Protein AF-A0A7Z8QZ85-F1 (afdb_monomer_lite)

Structure (mmCIF, N/CA/C/O backbone):
data_AF-A0A7Z8QZ85-F1
#
_entry.id   AF-A0A7Z8QZ85-F1
#
loop_
_atom_site.group_PDB
_atom_site.id
_atom_site.type_symbol
_atom_site.label_atom_id
_atom_site.label_alt_id
_atom_site.label_comp_id
_atom_site.label_asym_id
_atom_site.label_entity_id
_atom_site.label_seq_id
_atom_site.pdbx_PDB_ins_code
_ato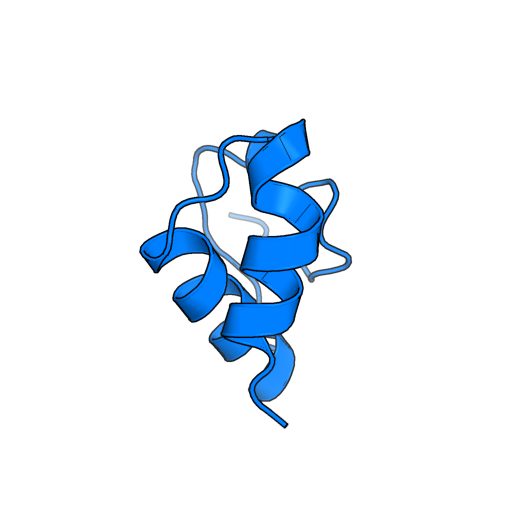m_site.Cartn_x
_atom_site.Car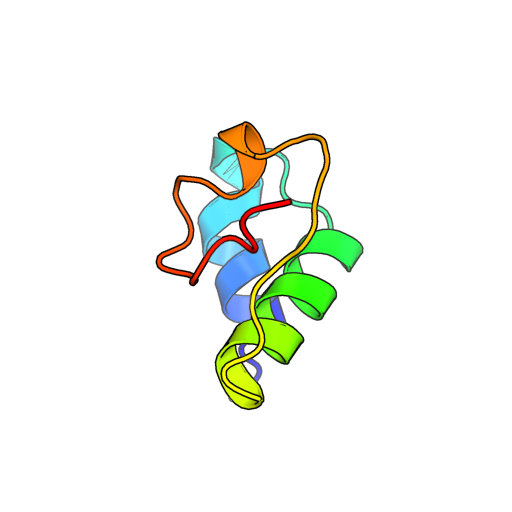tn_y
_atom_site.Cartn_z
_atom_site.occupancy
_atom_site.B_iso_or_equiv
_atom_site.auth_seq_id
_atom_site.auth_comp_id
_atom_site.auth_asym_id
_atom_site.auth_atom_id
_atom_site.pdbx_PDB_model_num
ATOM 1 N N . MET A 1 1 ? -10.549 -9.712 -13.755 1.00 51.66 1 MET A N 1
ATOM 2 C CA . MET A 1 1 ? -9.436 -8.791 -14.086 1.00 51.66 1 MET A CA 1
ATOM 3 C C . MET A 1 1 ? -8.563 -8.666 -12.844 1.00 51.66 1 MET A C 1
ATOM 5 O O . MET A 1 1 ? -9.129 -8.515 -11.772 1.00 51.66 1 MET A O 1
ATOM 9 N N . ASN A 1 2 ? -7.240 -8.830 -12.937 1.00 81.94 2 ASN A N 1
ATOM 10 C CA . ASN A 1 2 ? -6.382 -8.954 -11.749 1.00 81.94 2 ASN A CA 1
ATOM 11 C C . ASN A 1 2 ? -6.039 -7.562 -11.172 1.00 81.94 2 ASN A C 1
ATOM 13 O O . ASN A 1 2 ? -5.310 -6.802 -11.808 1.00 81.94 2 ASN A O 1
ATOM 17 N N . LEU A 1 3 ? -6.613 -7.194 -10.018 1.00 82.88 3 LEU A N 1
ATOM 18 C CA . LEU A 1 3 ? -6.435 -5.878 -9.373 1.00 82.88 3 LEU A CA 1
ATOM 19 C C . LEU A 1 3 ? -4.970 -5.602 -9.010 1.00 82.88 3 LEU A C 1
ATOM 21 O O . LEU A 1 3 ? -4.473 -4.513 -9.277 1.00 82.88 3 LEU A O 1
ATOM 25 N N . SER A 1 4 ? -4.256 -6.601 -8.491 1.00 84.88 4 SER A N 1
ATOM 26 C CA . SER A 1 4 ? -2.844 -6.473 -8.108 1.00 84.88 4 SER A CA 1
ATOM 27 C C . SER A 1 4 ? -1.957 -6.099 -9.294 1.00 84.88 4 SER A C 1
ATOM 29 O O . SER A 1 4 ? -1.145 -5.187 -9.192 1.00 84.88 4 SER A O 1
ATOM 31 N N . VAL A 1 5 ? -2.173 -6.715 -10.459 1.00 86.12 5 VAL A N 1
ATOM 32 C CA . VAL A 1 5 ? -1.437 -6.388 -11.694 1.00 86.12 5 VAL A CA 1
ATOM 33 C C . VAL A 1 5 ? -1.716 -4.956 -12.156 1.00 86.12 5 VAL A C 1
ATOM 35 O O . VAL A 1 5 ? -0.813 -4.286 -12.652 1.00 86.12 5 VAL A O 1
ATOM 38 N N . GLN A 1 6 ? -2.946 -4.464 -11.988 1.00 86.81 6 GLN A N 1
ATOM 39 C CA . GLN A 1 6 ? -3.288 -3.081 -12.329 1.00 86.81 6 GLN A CA 1
ATOM 40 C C . GLN A 1 6 ? -2.611 -2.083 -11.390 1.00 86.81 6 GLN A C 1
ATOM 42 O O . GLN A 1 6 ? -2.079 -1.086 -11.868 1.00 86.81 6 GLN A O 1
ATOM 47 N N . LEU A 1 7 ? -2.586 -2.359 -10.082 1.00 83.88 7 LEU A N 1
ATOM 48 C CA . LEU A 1 7 ? -1.872 -1.525 -9.116 1.00 83.88 7 LEU A CA 1
ATOM 49 C C . LEU A 1 7 ? -0.375 -1.482 -9.418 1.00 83.88 7 LEU A C 1
ATOM 51 O O . LEU A 1 7 ? 0.185 -0.396 -9.532 1.00 83.88 7 LEU A O 1
ATOM 55 N N . ILE A 1 8 ? 0.249 -2.644 -9.620 1.00 85.88 8 ILE A N 1
ATOM 56 C CA . ILE A 1 8 ? 1.678 -2.725 -9.933 1.00 85.88 8 ILE A CA 1
ATOM 57 C C . ILE A 1 8 ? 1.955 -1.940 -11.215 1.00 85.88 8 ILE A C 1
ATOM 59 O O . ILE A 1 8 ? 2.765 -1.028 -11.202 1.00 85.88 8 ILE A O 1
ATOM 63 N N . ASN A 1 9 ? 1.222 -2.176 -12.305 1.00 84.31 9 ASN A N 1
ATOM 64 C CA . ASN A 1 9 ? 1.444 -1.420 -13.544 1.00 84.31 9 ASN A CA 1
ATOM 65 C C . ASN A 1 9 ? 1.229 0.093 -13.388 1.00 84.31 9 ASN A C 1
ATOM 67 O O . ASN A 1 9 ? 1.907 0.876 -14.050 1.00 84.31 9 ASN A O 1
ATOM 71 N N . LYS A 1 10 ? 0.304 0.515 -12.520 1.00 83.19 10 LYS A N 1
ATOM 72 C CA . LYS A 1 10 ? -0.006 1.931 -12.298 1.00 83.19 10 LYS A CA 1
ATOM 73 C C . LYS A 1 10 ? 1.022 2.638 -11.412 1.00 83.19 10 LYS A C 1
ATOM 75 O O . LYS A 1 10 ? 1.285 3.814 -11.638 1.00 83.19 10 LYS A O 1
ATOM 80 N N . TYR A 1 11 ? 1.592 1.949 -10.424 1.00 80.38 11 TYR A N 1
ATOM 81 C CA . TYR A 1 11 ? 2.423 2.568 -9.384 1.00 80.38 11 TYR A CA 1
ATOM 82 C C . TYR A 1 11 ? 3.892 2.115 -9.380 1.00 80.38 11 TYR A C 1
ATOM 84 O O . TYR A 1 11 ? 4.710 2.775 -8.742 1.00 80.38 11 TYR A O 1
ATOM 92 N N . ASN A 1 12 ? 4.263 1.076 -10.135 1.00 79.25 12 ASN A N 1
ATOM 93 C CA . ASN A 1 12 ? 5.650 0.602 -10.269 1.00 79.25 12 ASN A CA 1
ATOM 94 C C . ASN A 1 12 ? 6.585 1.703 -10.800 1.00 79.25 12 ASN A C 1
ATOM 96 O O . ASN A 1 12 ? 7.690 1.865 -10.309 1.00 79.25 12 ASN A O 1
ATOM 100 N N . LEU A 1 13 ? 6.120 2.527 -11.746 1.00 71.00 13 LEU A N 1
ATOM 101 C CA . LEU A 1 13 ? 6.920 3.622 -12.319 1.00 71.00 13 LEU A CA 1
ATOM 102 C C . LEU A 1 13 ? 7.031 4.869 -11.426 1.00 71.00 13 LEU A C 1
ATOM 104 O O . LEU A 1 13 ? 7.872 5.721 -11.692 1.00 71.00 13 LEU A O 1
ATOM 108 N N . SER A 1 14 ? 6.161 5.031 -10.425 1.00 73.56 14 SER A N 1
ATOM 109 C CA . SER A 1 14 ? 6.094 6.266 -9.625 1.00 73.56 14 SER A CA 1
ATOM 110 C C . SER A 1 14 ? 6.548 6.101 -8.180 1.00 73.56 14 SER A C 1
ATOM 112 O O . SER A 1 14 ? 6.992 7.082 -7.596 1.00 73.56 14 SER A O 1
ATOM 114 N N . HIS A 1 15 ? 6.395 4.912 -7.596 1.00 70.94 15 HIS A N 1
ATOM 115 C CA . HIS A 1 15 ? 6.664 4.666 -6.175 1.00 70.94 15 HIS A CA 1
ATOM 116 C C . HIS A 1 15 ? 7.388 3.333 -5.934 1.00 70.94 15 HIS A C 1
ATOM 11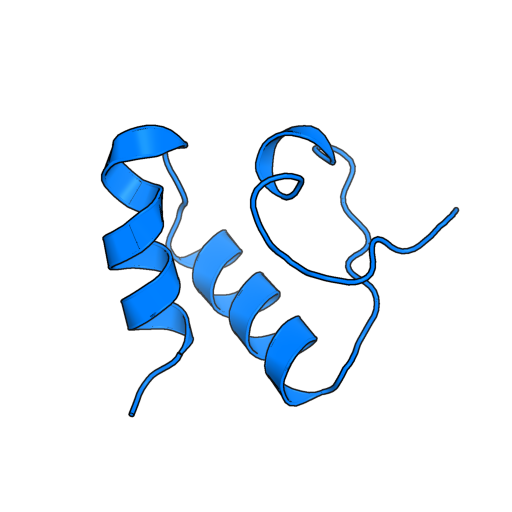8 O O . HIS A 1 15 ? 7.296 2.795 -4.837 1.00 70.94 15 HIS A O 1
ATOM 124 N N . ASP A 1 16 ? 8.050 2.773 -6.959 1.00 74.25 16 ASP A N 1
ATOM 125 C CA . ASP A 1 16 ? 8.749 1.479 -6.872 1.00 74.25 16 ASP A CA 1
ATOM 126 C C . ASP A 1 16 ? 7.875 0.382 -6.231 1.0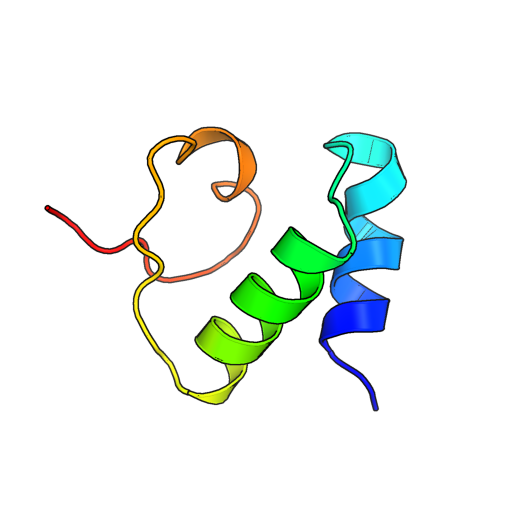0 74.25 16 ASP A C 1
ATOM 128 O O . ASP A 1 16 ? 8.333 -0.444 -5.440 1.00 74.25 16 ASP A O 1
ATOM 132 N N . MET A 1 17 ? 6.572 0.397 -6.549 1.00 78.12 17 MET A N 1
ATOM 133 C CA . MET A 1 17 ? 5.614 -0.528 -5.953 1.00 78.12 17 MET A CA 1
ATOM 134 C C . MET A 1 17 ? 5.996 -1.963 -6.306 1.00 78.12 17 MET A C 1
ATOM 136 O O . MET A 1 17 ? 5.926 -2.375 -7.468 1.00 78.12 17 MET A O 1
ATOM 140 N N . THR A 1 18 ? 6.346 -2.742 -5.286 1.00 83.88 18 THR A N 1
ATOM 141 C CA . THR A 1 18 ? 6.751 -4.126 -5.489 1.00 83.88 18 THR A CA 1
ATOM 142 C C . THR A 1 18 ? 5.541 -5.025 -5.737 1.00 83.88 18 THR A C 1
ATOM 144 O O . THR A 1 18 ? 4.388 -4.684 -5.453 1.00 83.88 18 THR A O 1
ATOM 147 N N . ILE A 1 19 ? 5.800 -6.233 -6.245 1.00 85.19 19 ILE A N 1
ATOM 148 C CA . ILE A 1 19 ? 4.757 -7.249 -6.435 1.00 85.19 19 ILE A CA 1
ATOM 149 C C . ILE A 1 19 ? 4.022 -7.541 -5.116 1.00 85.19 19 ILE A C 1
ATOM 151 O O . ILE A 1 19 ? 2.802 -7.707 -5.120 1.00 85.19 19 ILE A O 1
ATOM 155 N N . TYR A 1 20 ? 4.743 -7.568 -3.992 1.00 85.56 20 TYR A N 1
ATOM 156 C CA . TYR A 1 20 ? 4.161 -7.817 -2.674 1.00 85.56 20 TYR A CA 1
ATOM 157 C C . TYR A 1 20 ? 3.206 -6.699 -2.255 1.00 85.56 20 TYR A C 1
ATOM 159 O O . TYR A 1 20 ? 2.082 -6.991 -1.845 1.00 85.56 20 TYR A O 1
ATOM 167 N N . ASP A 1 21 ? 3.601 -5.439 -2.444 1.00 82.62 21 ASP A N 1
ATOM 168 C CA . ASP A 1 21 ? 2.758 -4.281 -2.130 1.00 82.62 21 ASP A CA 1
ATOM 169 C C . ASP A 1 21 ? 1.467 -4.304 -2.946 1.00 82.62 21 ASP A C 1
ATOM 171 O O . ASP A 1 21 ? 0.382 -4.115 -2.400 1.00 82.62 21 ASP A O 1
ATOM 175 N N . GLY A 1 22 ? 1.564 -4.630 -4.238 1.00 86.50 22 GLY A N 1
ATOM 176 C CA . GLY A 1 22 ? 0.407 -4.758 -5.120 1.00 86.50 22 GLY A CA 1
ATOM 177 C C . GLY A 1 22 ? -0.568 -5.863 -4.704 1.00 86.50 22 GLY A C 1
ATOM 178 O O . GLY A 1 22 ? -1.782 -5.684 -4.819 1.00 86.50 22 GLY A O 1
ATOM 179 N N . ILE A 1 23 ? -0.069 -6.997 -4.201 1.00 88.12 23 ILE A N 1
ATOM 180 C CA . ILE A 1 23 ? -0.911 -8.094 -3.694 1.00 88.12 23 ILE A CA 1
ATOM 181 C C . ILE A 1 23 ? -1.590 -7.695 -2.380 1.00 88.12 23 ILE A C 1
ATOM 183 O O . ILE A 1 23 ? -2.798 -7.900 -2.237 1.00 88.12 23 ILE A O 1
ATOM 187 N N . ILE A 1 24 ? -0.847 -7.111 -1.437 1.00 86.81 24 ILE A N 1
ATOM 188 C CA . ILE A 1 24 ? -1.378 -6.679 -0.136 1.00 86.81 24 ILE A CA 1
ATOM 189 C C . ILE A 1 24 ? -2.451 -5.608 -0.339 1.00 86.81 24 ILE A C 1
ATOM 191 O O . ILE A 1 24 ? -3.561 -5.727 0.179 1.00 86.81 24 ILE A O 1
ATOM 195 N N . ALA A 1 25 ? -2.146 -4.603 -1.155 1.00 85.81 25 ALA A N 1
ATOM 196 C CA . ALA A 1 25 ? -3.054 -3.527 -1.502 1.00 85.81 25 ALA A CA 1
ATOM 197 C C . ALA A 1 25 ? -4.327 -4.036 -2.191 1.00 85.81 25 ALA A C 1
ATOM 199 O O . ALA A 1 25 ? -5.430 -3.682 -1.780 1.00 85.81 25 ALA A O 1
ATOM 200 N N . ALA A 1 26 ? -4.196 -4.912 -3.193 1.00 88.44 26 ALA A N 1
ATOM 201 C CA . ALA A 1 26 ? -5.350 -5.502 -3.867 1.00 88.44 26 ALA A CA 1
ATOM 202 C C . ALA A 1 26 ? -6.210 -6.339 -2.913 1.00 88.44 26 ALA A C 1
ATOM 204 O O . ALA A 1 26 ? -7.433 -6.287 -2.991 1.00 88.44 26 ALA A O 1
ATOM 205 N N . THR A 1 27 ? -5.586 -7.077 -1.993 1.00 88.94 27 THR A N 1
ATOM 206 C CA . THR A 1 27 ? -6.307 -7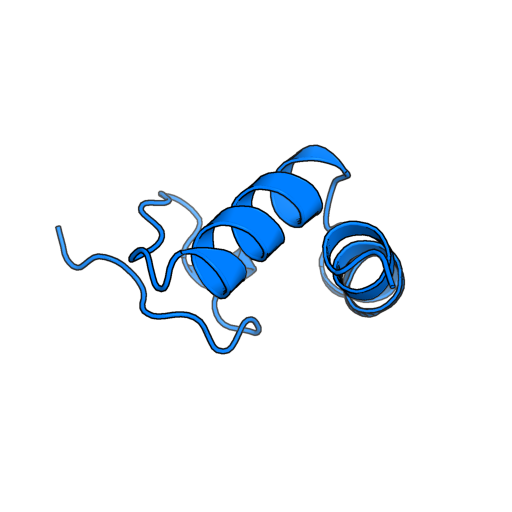.847 -0.972 1.00 88.94 27 THR A CA 1
ATOM 207 C C . THR A 1 27 ? -7.081 -6.910 -0.050 1.00 88.94 27 THR A C 1
ATOM 209 O O . THR A 1 27 ? -8.276 -7.101 0.150 1.00 88.94 27 THR A O 1
ATOM 212 N N . CYS A 1 28 ? -6.445 -5.850 0.447 1.00 87.94 28 CYS A N 1
ATOM 213 C CA . CYS A 1 28 ? -7.121 -4.884 1.305 1.00 87.94 28 CYS A CA 1
ATOM 214 C C . CYS A 1 28 ? -8.278 -4.175 0.584 1.00 87.94 28 CYS A C 1
ATOM 216 O O . CYS A 1 28 ? -9.330 -3.998 1.183 1.00 87.94 28 CYS A O 1
ATOM 218 N N . MET A 1 29 ? -8.131 -3.854 -0.708 1.00 84.69 29 MET A N 1
ATOM 219 C CA . MET A 1 29 ? -9.216 -3.288 -1.525 1.00 84.69 29 MET A CA 1
ATOM 220 C C . MET A 1 29 ? -10.384 -4.258 -1.719 1.00 84.69 29 MET A C 1
ATOM 222 O O . MET A 1 29 ? -11.536 -3.843 -1.698 1.00 84.69 29 MET A O 1
ATOM 226 N N . VAL A 1 30 ? -10.104 -5.546 -1.939 1.00 87.81 30 VAL A N 1
ATOM 227 C CA . VAL A 1 30 ? -11.146 -6.559 -2.181 1.00 87.81 30 VAL A CA 1
ATOM 228 C C . VAL A 1 30 ? -11.944 -6.862 -0.915 1.00 87.81 30 VAL A C 1
ATOM 230 O O . VAL A 1 30 ? -13.151 -7.069 -0.993 1.00 87.81 30 VAL A O 1
ATOM 233 N N . TYR A 1 31 ? -11.276 -6.900 0.237 1.00 87.69 31 TYR A N 1
ATOM 234 C CA . TYR A 1 31 ? -11.894 -7.241 1.518 1.00 87.69 31 TYR A CA 1
ATOM 235 C C . TYR A 1 31 ? -12.287 -6.017 2.360 1.00 87.69 31 TYR A C 1
ATOM 237 O O . TYR A 1 31 ? -12.709 -6.195 3.499 1.00 87.69 31 TYR A O 1
ATOM 245 N N . ASP A 1 32 ? -12.143 -4.801 1.820 1.00 83.81 32 ASP A N 1
ATOM 246 C CA . ASP A 1 32 ? -12.355 -3.526 2.526 1.00 83.81 32 ASP A CA 1
ATOM 247 C C . ASP A 1 32 ? -11.613 -3.467 3.878 1.00 83.81 32 ASP A C 1
ATOM 249 O O . ASP A 1 32 ? -12.106 -2.983 4.896 1.00 83.81 32 ASP A O 1
ATOM 253 N N . LEU A 1 33 ? -10.404 -4.037 3.903 1.00 85.00 33 LEU A N 1
ATOM 254 C CA . LEU A 1 33 ? -9.588 -4.118 5.107 1.00 85.00 33 LEU A CA 1
ATOM 255 C C . LEU A 1 33 ? -8.718 -2.871 5.235 1.00 85.00 33 LEU A C 1
ATOM 257 O O . LEU A 1 33 ? -8.136 -2.412 4.246 1.00 85.00 33 LEU A O 1
ATOM 261 N N . PRO A 1 34 ? -8.549 -2.353 6.459 1.00 83.31 34 PRO A N 1
ATOM 262 C CA . PRO A 1 34 ? -7.650 -1.249 6.673 1.00 83.31 34 PRO A CA 1
ATOM 263 C C . PRO A 1 34 ? -6.195 -1.730 6.584 1.00 83.31 34 PRO A C 1
ATOM 265 O O . PRO A 1 34 ? -5.803 -2.703 7.232 1.00 83.31 34 PRO A O 1
ATOM 268 N N . LEU A 1 35 ? -5.373 -1.048 5.786 1.00 83.25 35 LEU A N 1
ATOM 269 C CA . LEU A 1 35 ? -3.967 -1.411 5.625 1.00 83.25 35 LEU A CA 1
ATOM 270 C C . LEU A 1 35 ? -3.148 -0.899 6.805 1.00 83.25 35 LEU A C 1
ATOM 272 O O . LEU A 1 35 ? -3.054 0.310 7.033 1.00 83.25 35 LEU A O 1
ATOM 276 N N . LEU A 1 36 ? -2.514 -1.827 7.515 1.00 81.38 36 LEU A N 1
ATOM 277 C CA . LEU A 1 36 ? -1.533 -1.528 8.546 1.00 81.38 36 LEU A CA 1
ATOM 278 C C . LEU A 1 36 ? -0.129 -1.615 7.942 1.00 81.38 36 LEU A C 1
ATOM 280 O O . LEU A 1 36 ? 0.337 -2.689 7.572 1.00 81.38 36 LEU A O 1
ATOM 284 N N . THR A 1 37 ? 0.544 -0.474 7.827 1.00 79.12 37 THR A N 1
ATOM 285 C CA . THR A 1 37 ? 1.912 -0.389 7.307 1.00 79.12 37 THR A CA 1
ATOM 286 C C . THR A 1 37 ? 2.681 0.720 8.014 1.00 79.12 37 THR A C 1
ATOM 288 O O . THR A 1 37 ? 2.122 1.772 8.336 1.00 79.12 37 THR A O 1
ATOM 291 N N . HIS A 1 38 ? 3.979 0.503 8.225 1.00 78.06 38 HIS A N 1
ATOM 292 C CA . HIS A 1 38 ? 4.878 1.543 8.722 1.00 78.06 38 HIS A CA 1
ATOM 293 C C . HIS A 1 38 ? 5.133 2.623 7.661 1.00 78.06 38 HIS A C 1
ATOM 295 O O . HIS A 1 38 ? 5.187 3.810 7.989 1.00 78.06 38 HIS A O 1
ATOM 301 N N . ASN A 1 39 ? 5.205 2.247 6.380 1.00 76.12 39 ASN A N 1
ATOM 302 C CA . ASN A 1 39 ? 5.444 3.176 5.275 1.00 76.12 39 ASN A CA 1
ATOM 303 C C . ASN A 1 39 ? 4.134 3.756 4.732 1.00 76.12 39 ASN A C 1
ATOM 305 O O . ASN A 1 39 ? 3.795 3.636 3.560 1.00 76.12 39 ASN A O 1
ATOM 309 N N . LYS A 1 40 ? 3.392 4.465 5.592 1.00 76.31 40 LYS A N 1
ATOM 310 C CA . LYS A 1 40 ? 2.125 5.125 5.215 1.00 76.31 40 LYS A CA 1
ATOM 311 C C . LYS A 1 40 ? 2.281 6.085 4.025 1.00 76.31 40 LYS A C 1
ATOM 313 O O . LYS A 1 40 ? 1.307 6.340 3.329 1.00 76.31 40 LYS A O 1
ATOM 318 N N . LYS A 1 41 ? 3.488 6.615 3.772 1.00 74.06 41 LYS A N 1
ATOM 319 C CA . LYS A 1 41 ? 3.781 7.473 2.609 1.00 74.06 41 LYS A CA 1
ATOM 320 C C . LYS A 1 41 ? 3.649 6.725 1.280 1.00 74.06 41 LYS A C 1
ATOM 322 O O . LYS A 1 41 ? 3.032 7.271 0.372 1.00 74.06 41 LYS A O 1
ATOM 327 N N . ASP A 1 42 ? 4.128 5.485 1.212 1.00 71.62 42 ASP A N 1
ATOM 328 C CA . ASP A 1 42 ? 4.096 4.648 0.003 1.00 71.62 42 ASP A CA 1
ATOM 329 C C . ASP A 1 42 ? 2.736 3.999 -0.253 1.00 71.62 42 ASP A C 1
ATOM 331 O O . ASP A 1 42 ? 2.552 3.300 -1.234 1.00 71.62 42 ASP A O 1
ATOM 335 N N . PHE A 1 43 ? 1.758 4.216 0.618 1.00 74.38 43 PHE A N 1
ATOM 336 C CA . PHE A 1 43 ? 0.383 3.771 0.388 1.00 74.38 43 PHE A CA 1
ATOM 337 C C . PHE A 1 43 ? -0.605 4.935 0.398 1.00 74.38 43 PHE A C 1
ATOM 339 O O . PHE A 1 43 ? -1.792 4.736 0.182 1.00 74.38 43 PHE A O 1
ATOM 346 N N . LYS A 1 44 ? -0.125 6.172 0.582 1.00 72.19 44 LYS A N 1
ATOM 347 C CA . LYS A 1 44 ? -0.965 7.378 0.619 1.00 72.19 44 LYS A CA 1
ATOM 348 C C . LYS A 1 44 ? -1.595 7.708 -0.736 1.00 72.19 44 LYS A C 1
ATOM 350 O O . LYS A 1 44 ? -2.630 8.360 -0.790 1.00 72.19 44 LYS A O 1
ATOM 355 N N . PHE A 1 45 ? -0.952 7.303 -1.827 1.00 74.19 45 PHE A N 1
ATOM 356 C CA . PHE A 1 45 ? -1.490 7.443 -3.183 1.00 74.19 45 PHE A CA 1
ATOM 357 C C . PHE A 1 45 ? -2.510 6.351 -3.532 1.00 74.19 45 PHE A C 1
ATOM 359 O O . PHE A 1 45 ? -3.127 6.395 -4.601 1.00 74.19 45 PHE A O 1
ATOM 366 N N . LEU A 1 46 ? -2.644 5.354 -2.658 1.00 75.56 46 LEU A N 1
ATOM 367 C CA . LEU A 1 46 ? -3.667 4.344 -2.748 1.00 75.56 46 LEU A CA 1
ATOM 368 C C . LEU A 1 46 ? -4.895 4.838 -1.986 1.00 75.56 46 LEU A C 1
ATOM 370 O O . LEU A 1 46 ? -4.788 5.240 -0.830 1.00 75.56 46 LEU A O 1
ATOM 374 N N . ASP A 1 47 ? -6.052 4.815 -2.641 1.00 68.81 47 ASP A N 1
ATOM 375 C CA . ASP A 1 47 ? -7.322 5.220 -2.034 1.00 68.81 47 ASP A CA 1
ATOM 376 C C . ASP A 1 47 ? -7.846 4.088 -1.142 1.00 68.81 47 ASP A C 1
ATOM 378 O O . ASP A 1 47 ? -8.776 3.359 -1.479 1.00 68.81 47 ASP A O 1
ATOM 382 N N . LEU A 1 48 ? -7.114 3.840 -0.059 1.00 71.75 48 LEU A N 1
ATOM 383 C CA . LEU A 1 48 ? -7.330 2.736 0.853 1.00 71.75 48 LEU A CA 1
ATOM 384 C C . LEU A 1 48 ? -7.409 3.270 2.278 1.00 71.75 48 LEU A C 1
ATOM 386 O O . LEU A 1 48 ? -6.612 4.118 2.688 1.00 71.75 48 LEU A O 1
ATOM 390 N N . SER A 1 49 ? -8.350 2.737 3.051 1.00 67.00 49 SER A N 1
ATOM 391 C CA . SER A 1 49 ? -8.469 3.029 4.474 1.00 67.00 49 SER A CA 1
ATOM 392 C C . SER A 1 49 ? -7.177 2.617 5.180 1.00 67.00 49 SER A C 1
ATOM 394 O O . SER A 1 49 ? -6.867 1.436 5.307 1.00 67.00 49 SER A O 1
ATOM 396 N N . LEU A 1 50 ? -6.378 3.586 5.619 1.00 71.75 50 LEU A N 1
ATOM 397 C CA . LEU A 1 50 ? -5.203 3.295 6.436 1.00 71.75 50 LEU A CA 1
ATOM 398 C C . LEU A 1 50 ? -5.675 2.959 7.848 1.00 71.75 50 LEU A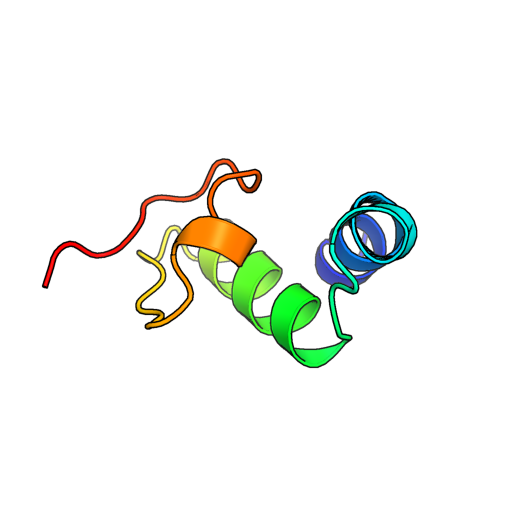 C 1
ATOM 400 O O . LEU A 1 50 ? -6.396 3.749 8.466 1.00 71.75 50 LEU A O 1
ATOM 404 N N . ALA A 1 51 ? -5.256 1.801 8.361 1.00 67.56 51 ALA A N 1
ATOM 405 C CA . ALA A 1 51 ? -5.491 1.453 9.754 1.00 67.56 51 ALA A CA 1
ATOM 406 C C . ALA A 1 51 ? -4.861 2.537 10.638 1.00 67.56 51 ALA A C 1
ATOM 408 O O . ALA A 1 51 ? -3.672 2.854 10.508 1.00 67.56 51 ALA A O 1
ATOM 409 N N . LYS A 1 52 ? -5.665 3.143 11.515 1.00 52.19 52 LYS A N 1
ATOM 410 C CA . LYS A 1 52 ? -5.128 3.944 12.614 1.00 52.19 52 LYS A CA 1
ATOM 411 C C . LYS A 1 52 ? -4.731 2.974 13.718 1.00 52.19 52 LYS A C 1
ATOM 413 O O . LYS A 1 52 ? -5.588 2.260 14.230 1.00 52.19 52 LYS A O 1
ATOM 418 N N . GLU A 1 53 ? -3.429 2.935 13.982 1.00 53.41 53 GLU A N 1
ATOM 419 C CA . GLU A 1 53 ? -2.838 2.365 15.198 1.00 53.41 53 GLU A CA 1
ATOM 420 C C . GLU A 1 53 ? -3.414 3.035 16.448 1.00 53.41 53 GLU A C 1
ATOM 422 O O . GLU A 1 53 ? -3.646 4.270 16.391 1.00 53.41 53 GLU A O 1
#

Sequence (53 aa):
MNLSVQLINKYNLSHDMTIYDGIIAATCMVYDLPLLTHNKKDFKFLDLSLAKE

pLDDT: mean 78.68, std 8.89, range [51.66, 88.94]

Foldseek 3Di:
DQQLVVCCVVPCVPQVQDSVNSVLLSVCVVVVNADEDPPCVSCVVPPHHHDDD

Secondary structure (DSSP, 8-state):
--HHHHHHHHHHHHH---HHHHHHHHHHHHHTPPB--S-GGGGTTS---B---

Radius of gyration: 10.26 Å; chains: 1; bounding box: 21×16×29 Å